Protein AF-A0AAD9WP90-F1 (afdb_monomer)

InterPro domains:
  IPR036875 Zinc finger, CCHC-type superfamily [SSF57756] (91-114)

Mean predicted aligned error: 18.47 Å

Organism: NCBI:txid168575

pLDDT: mean 82.04, std 10.61, range [40.94, 96.06]

Secondary structure (DSSP, 8-state):
---SHHHHHHHHHHHHHHHHTT--GGGGS-GGGSHHHHHHHT-S--PPPPPGGGSPP------PPP------PPPPSSPPPPTTSPPPPPHHHHPBPTTT--BSS-GGG-TTTT-

Solvent-accessible surface area (backbone atoms only — not comparable to full-atom values): 7950 Å² total; per-residue (Å²): 141,88,87,71,65,72,61,59,54,53,56,49,51,52,53,52,54,29,59,75,69,73,47,66,66,71,81,76,52,63,66,78,78,38,73,66,41,52,51,59,72,63,63,61,87,78,75,77,83,73,58,80,90,72,54,75,82,83,85,68,76,88,76,73,77,78,84,84,72,83,69,90,63,82,78,69,94,66,84,85,79,60,94,85,58,78,80,75,80,57,67,47,68,74,28,60,14,80,76,82,65,45,69,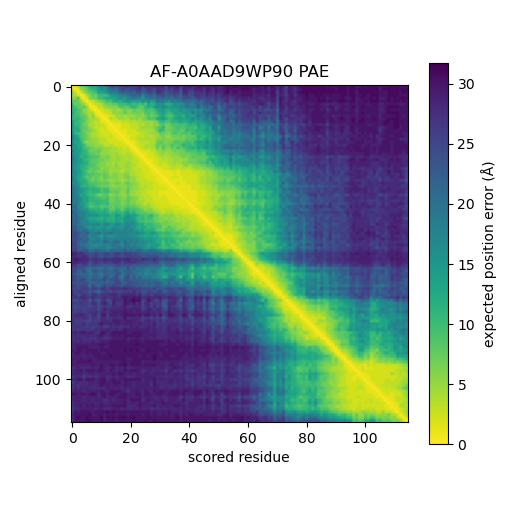57,37,44,60,90,70,42,90,71,71,85,116

Sequence (115 aa):
MGSGKSMDFLVSMFVVVFMYRRVFPLDHVHWYYTKEALKLTYSGVINPIPEESMWPEYQCLHIDPPAIHSEVGRPKKNRKRAVDEPYAPSKIFSNRCQTCKTMGHNSRTCPDKGK

Foldseek 3Di:
DDDDCPVVVVVVVLVVVCVVVVHDPVVVDDPCPDPVVVCVVVVDDPDDDDPPVPDPDDPDDPDDDPPDDDDPDDDDPDDDDDPPDDDDPPVQQVDQAPPPRDGRHYVVPDPPPPD

Structure (mmCIF, N/CA/C/O backbone):
data_AF-A0AAD9WP90-F1
#
_entry.id   AF-A0AAD9WP90-F1
#
loop_
_atom_site.group_PDB
_atom_site.id
_atom_site.type_symbol
_atom_site.label_atom_id
_atom_site.label_alt_id
_atom_site.label_comp_id
_atom_site.label_asym_id
_atom_site.label_entity_id
_atom_site.label_seq_id
_atom_site.pdbx_PDB_ins_code
_atom_site.Cartn_x
_atom_site.Cartn_y
_atom_site.Cartn_z
_atom_site.occupancy
_atom_site.B_iso_or_equiv
_atom_site.auth_seq_id
_atom_site.auth_comp_id
_atom_site.auth_asym_id
_atom_site.auth_atom_id
_atom_site.pdbx_PDB_model_num
ATOM 1 N N . MET A 1 1 ? 13.062 -1.549 18.028 1.00 40.94 1 MET A N 1
ATOM 2 C CA . MET A 1 1 ? 13.802 -1.224 16.786 1.00 40.94 1 MET A CA 1
ATOM 3 C C . MET A 1 1 ? 14.498 -2.484 16.296 1.00 40.94 1 MET A C 1
ATOM 5 O O . MET A 1 1 ? 15.560 -2.816 16.796 1.00 40.94 1 MET A O 1
ATOM 9 N N . GLY A 1 2 ? 13.885 -3.245 15.394 1.00 51.12 2 GLY A N 1
ATOM 10 C CA . GLY A 1 2 ? 14.490 -4.496 14.937 1.00 51.12 2 GLY A CA 1
ATOM 11 C C . GLY A 1 2 ? 13.564 -5.280 14.029 1.00 51.12 2 GLY A C 1
ATOM 12 O O . GLY A 1 2 ? 12.867 -6.157 14.508 1.00 51.12 2 GLY A O 1
ATOM 13 N N . SER A 1 3 ? 13.541 -4.932 12.742 1.00 52.59 3 SER A N 1
ATOM 14 C CA . SER A 1 3 ? 13.033 -5.806 11.672 1.00 52.59 3 SER A CA 1
ATOM 15 C C . SER A 1 3 ? 13.432 -5.273 10.286 1.00 52.59 3 SER A C 1
ATOM 17 O O . SER A 1 3 ? 12.596 -5.149 9.401 1.00 52.59 3 SER A O 1
ATOM 19 N N . GLY A 1 4 ? 14.700 -4.878 10.114 1.00 55.25 4 GLY A N 1
ATOM 20 C CA . GLY A 1 4 ? 15.210 -4.355 8.833 1.00 55.25 4 GLY A CA 1
ATOM 21 C C . GLY A 1 4 ? 16.252 -5.241 8.145 1.00 55.25 4 GLY A C 1
ATOM 22 O O . GLY A 1 4 ? 16.416 -5.161 6.943 1.00 55.25 4 GLY A O 1
ATOM 23 N N . LYS A 1 5 ? 16.937 -6.127 8.878 1.00 57.78 5 LYS A N 1
ATOM 24 C CA . LYS A 1 5 ? 18.153 -6.785 8.369 1.00 57.78 5 LYS A CA 1
ATOM 25 C C . LYS A 1 5 ? 17.907 -8.051 7.536 1.00 57.78 5 LYS A C 1
ATOM 27 O O . LYS A 1 5 ? 18.838 -8.562 6.933 1.00 57.78 5 LYS A O 1
ATOM 32 N N . SER A 1 6 ? 16.689 -8.597 7.515 1.00 56.94 6 SER A N 1
ATOM 33 C CA . SER A 1 6 ? 16.443 -9.918 6.909 1.00 56.94 6 SER A CA 1
ATOM 34 C C . SER A 1 6 ? 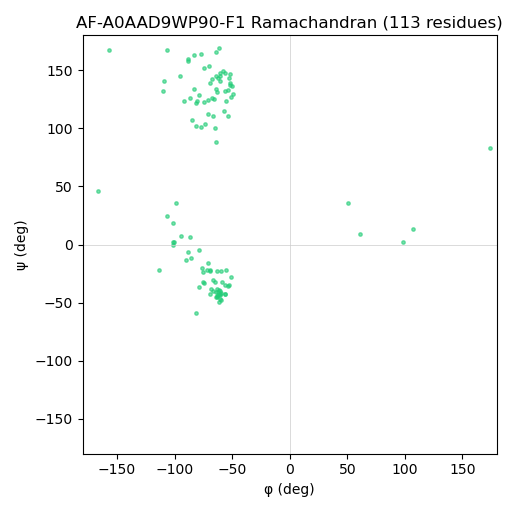16.464 -9.907 5.378 1.00 56.94 6 SER A C 1
ATOM 36 O O . SER A 1 6 ? 16.863 -10.902 4.783 1.00 56.94 6 SER A O 1
ATOM 38 N N . MET A 1 7 ? 16.026 -8.820 4.738 1.00 60.66 7 MET A N 1
ATOM 39 C CA . MET A 1 7 ? 16.035 -8.719 3.272 1.00 60.66 7 MET A CA 1
ATOM 40 C C . MET A 1 7 ? 17.432 -8.390 2.739 1.00 60.66 7 MET A C 1
ATOM 42 O O . MET A 1 7 ? 17.849 -8.972 1.739 1.00 60.66 7 MET A O 1
ATOM 46 N N . ASP A 1 8 ? 18.191 -7.557 3.456 1.00 65.25 8 ASP A N 1
ATOM 47 C CA . ASP A 1 8 ? 19.538 -7.136 3.051 1.00 65.25 8 ASP A CA 1
ATOM 48 C C . ASP A 1 8 ? 20.519 -8.318 2.949 1.00 65.25 8 ASP A C 1
ATOM 50 O O . ASP A 1 8 ? 21.312 -8.400 2.009 1.00 65.25 8 ASP A O 1
ATOM 54 N N . PHE A 1 9 ? 20.437 -9.288 3.870 1.00 68.19 9 PHE A N 1
ATOM 55 C CA . PHE A 1 9 ? 21.284 -10.486 3.820 1.00 68.19 9 PHE A CA 1
ATOM 56 C C . PHE A 1 9 ? 20.944 -11.407 2.648 1.00 68.19 9 PHE A C 1
ATOM 58 O O . PHE A 1 9 ? 21.847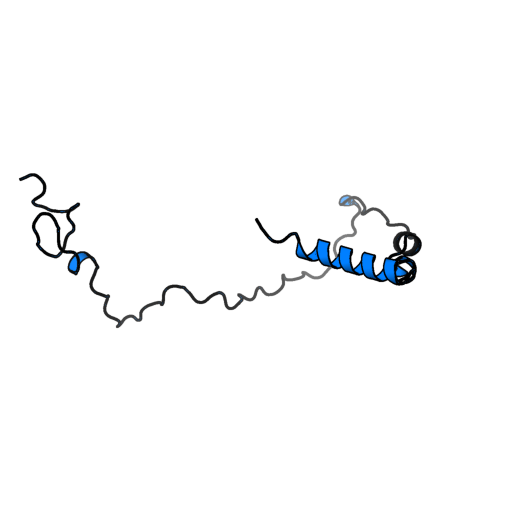 -11.957 2.022 1.00 68.19 9 PHE A O 1
ATOM 65 N N . LEU A 1 10 ? 19.660 -11.562 2.323 1.00 69.62 10 LEU A N 1
ATOM 66 C CA . LEU A 1 10 ? 19.232 -12.429 1.226 1.00 69.62 10 LEU A CA 1
ATOM 67 C C . LEU A 1 10 ? 19.648 -11.855 -0.131 1.00 69.62 10 LEU A C 1
ATOM 69 O O . LEU A 1 10 ? 20.184 -12.587 -0.960 1.00 69.62 10 LEU A O 1
ATOM 73 N N . VAL A 1 11 ? 19.487 -10.543 -0.333 1.00 73.19 11 VAL A N 1
ATOM 74 C CA . VAL A 1 11 ? 19.944 -9.867 -1.558 1.00 73.19 11 VAL A CA 1
ATOM 75 C C . VAL A 1 11 ? 21.467 -9.971 -1.694 1.00 73.19 11 VAL A C 1
ATOM 77 O O . VAL A 1 11 ? 21.965 -10.283 -2.775 1.00 73.19 11 VAL A O 1
ATOM 80 N N . SER A 1 12 ? 22.204 -9.809 -0.591 1.00 73.25 12 SER A N 1
ATOM 81 C CA . SER A 1 12 ? 23.660 -9.992 -0.562 1.00 73.25 12 SER A CA 1
ATOM 82 C C . SER A 1 12 ? 24.079 -11.418 -0.947 1.00 73.25 12 SER A C 1
ATOM 84 O O . SER A 1 12 ? 24.930 -11.593 -1.819 1.00 73.25 12 SER A O 1
ATOM 86 N N . MET A 1 13 ? 23.438 -12.453 -0.389 1.00 80.31 13 MET A N 1
ATOM 87 C CA . MET A 1 13 ? 23.749 -13.847 -0.736 1.00 80.31 13 MET A CA 1
ATOM 88 C C . MET A 1 13 ? 23.443 -14.176 -2.200 1.00 80.31 13 MET A C 1
ATOM 90 O O . MET A 1 13 ? 24.252 -14.839 -2.848 1.00 80.31 13 MET A O 1
ATOM 94 N N . PHE A 1 14 ? 22.325 -13.692 -2.746 1.00 79.88 14 PHE A N 1
ATOM 95 C CA . PHE A 1 14 ? 22.001 -13.882 -4.162 1.00 79.88 14 PHE A CA 1
ATOM 96 C C . PHE A 1 14 ? 23.073 -13.270 -5.072 1.00 79.88 14 PHE A C 1
ATOM 98 O O . PHE A 1 14 ? 23.573 -13.949 -5.969 1.00 79.88 14 PHE A O 1
ATOM 105 N N . VAL A 1 15 ? 23.489 -12.027 -4.806 1.00 80.19 15 VAL A N 1
ATOM 106 C CA . VAL A 1 15 ? 24.557 -11.362 -5.572 1.00 80.19 15 VAL A CA 1
ATOM 107 C C . VAL A 1 15 ? 25.873 -12.141 -5.475 1.00 80.19 15 VAL A C 1
ATOM 109 O O . VAL A 1 15 ? 26.521 -12.365 -6.496 1.00 80.19 15 VAL A O 1
ATOM 112 N N . VAL A 1 16 ? 26.244 -12.627 -4.286 1.00 83.81 16 VAL A N 1
ATOM 113 C CA . VAL A 1 16 ? 27.458 -13.439 -4.081 1.00 83.81 16 VAL A CA 1
ATOM 114 C C . VAL A 1 16 ? 27.424 -14.737 -4.897 1.00 83.81 16 VAL A C 1
ATOM 116 O O . VAL A 1 16 ? 28.422 -15.088 -5.528 1.00 83.81 16 VAL A O 1
ATOM 119 N N . VAL A 1 17 ? 26.282 -15.432 -4.945 1.00 86.62 17 VAL A N 1
ATOM 120 C CA . VAL A 1 17 ? 26.125 -16.668 -5.730 1.00 86.62 17 VAL A CA 1
ATOM 121 C C . VAL A 1 17 ? 26.307 -16.408 -7.229 1.00 86.62 17 VAL A C 1
ATOM 123 O O . VAL A 1 17 ? 27.020 -17.162 -7.894 1.00 86.62 17 VAL A O 1
ATOM 126 N N . PHE A 1 18 ? 25.719 -15.338 -7.769 1.00 85.56 18 PHE A N 1
ATOM 127 C CA . PHE A 1 18 ? 25.875 -14.993 -9.187 1.00 85.56 18 PHE A CA 1
ATOM 128 C C . PHE A 1 18 ? 27.313 -14.584 -9.540 1.00 85.56 18 PHE A C 1
ATOM 130 O O . PHE A 1 18 ? 27.845 -15.037 -10.557 1.00 85.56 18 PHE A O 1
ATOM 137 N N . MET A 1 19 ? 27.980 -13.820 -8.666 1.00 83.44 19 MET A N 1
ATOM 138 C CA . MET A 1 19 ? 29.386 -13.427 -8.839 1.00 83.44 19 MET A CA 1
ATOM 139 C C . MET A 1 19 ? 30.324 -14.640 -8.846 1.00 83.44 19 MET A C 1
ATOM 141 O O . MET A 1 19 ? 31.197 -14.740 -9.708 1.00 83.44 19 MET A O 1
ATOM 145 N N . TYR A 1 20 ? 30.114 -15.601 -7.939 1.00 89.44 20 TYR A N 1
ATOM 146 C CA . TYR A 1 20 ? 30.899 -16.838 -7.883 1.00 89.44 20 TYR A CA 1
ATOM 147 C C . TYR A 1 20 ? 30.733 -17.693 -9.147 1.00 89.44 20 TYR A C 1
ATOM 149 O O . TYR A 1 20 ? 31.697 -18.266 -9.653 1.00 89.44 20 TYR A O 1
ATOM 157 N N . ARG A 1 21 ? 29.515 -17.741 -9.699 1.00 87.94 21 ARG A N 1
ATOM 158 C CA . ARG A 1 21 ? 29.204 -18.482 -10.931 1.00 87.94 21 ARG A CA 1
ATOM 159 C C . ARG A 1 21 ? 29.631 -17.752 -12.210 1.00 87.94 21 ARG A C 1
ATOM 161 O O . ARG A 1 21 ? 29.506 -18.333 -13.282 1.00 87.94 21 ARG A O 1
ATOM 168 N N . ARG A 1 22 ? 30.131 -16.512 -12.107 1.00 85.38 22 ARG A N 1
ATOM 169 C CA . ARG A 1 22 ? 30.444 -15.612 -13.234 1.00 85.38 22 ARG A CA 1
ATOM 170 C C . ARG A 1 22 ? 29.295 -15.461 -14.234 1.00 85.38 22 ARG A C 1
ATOM 172 O O . ARG A 1 22 ? 29.531 -15.339 -15.432 1.00 85.38 22 ARG A O 1
ATOM 179 N N . VAL A 1 23 ? 28.061 -15.465 -13.737 1.00 87.81 23 VAL A N 1
ATOM 180 C CA . VAL A 1 23 ? 26.877 -15.211 -14.562 1.00 87.81 23 VAL A CA 1
ATOM 181 C C . VAL A 1 23 ? 26.308 -13.852 -14.205 1.00 87.81 23 VAL A C 1
ATOM 183 O O . VAL A 1 23 ? 26.298 -13.464 -13.034 1.00 87.81 23 VAL A O 1
ATOM 186 N N . PHE A 1 24 ? 25.848 -13.118 -15.213 1.00 82.94 24 PHE A N 1
ATOM 187 C CA . PHE A 1 24 ? 25.258 -11.813 -14.997 1.00 82.94 24 PHE A CA 1
ATOM 188 C C . PHE A 1 24 ? 23.851 -11.974 -14.391 1.00 82.94 24 PHE A C 1
ATOM 190 O O . PHE A 1 24 ? 23.005 -12.643 -14.983 1.00 82.94 24 PHE A O 1
ATOM 197 N N . PRO A 1 25 ? 23.563 -11.387 -13.211 1.00 81.00 25 PRO A N 1
ATOM 198 C CA . PRO A 1 25 ? 22.290 -11.605 -12.519 1.00 81.00 25 PRO A CA 1
ATOM 199 C C . PRO A 1 25 ? 21.066 -11.193 -13.341 1.00 81.00 25 PRO A C 1
ATOM 201 O O . PRO A 1 25 ? 20.009 -11.806 -13.215 1.00 81.00 25 PRO A O 1
ATOM 204 N N . LEU A 1 26 ? 21.204 -10.157 -14.177 1.00 81.06 26 LEU A N 1
ATOM 205 C CA . LEU A 1 26 ? 20.092 -9.633 -14.969 1.00 81.06 26 LEU A CA 1
ATOM 206 C C . LEU A 1 26 ? 19.643 -10.602 -16.073 1.00 81.06 26 LEU A C 1
ATOM 208 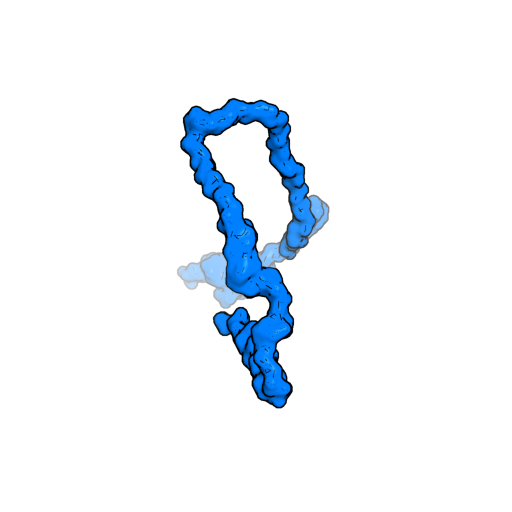O O . LEU A 1 26 ? 18.481 -10.541 -16.460 1.00 81.06 26 LEU A O 1
ATOM 212 N N . ASP A 1 27 ? 20.493 -11.539 -16.505 1.00 85.56 27 ASP A N 1
ATOM 213 C CA . ASP A 1 27 ? 20.139 -12.548 -17.520 1.00 85.56 27 ASP A CA 1
ATOM 214 C C . ASP A 1 27 ? 19.158 -13.605 -16.981 1.00 85.56 27 ASP A C 1
ATOM 216 O O . ASP A 1 27 ? 18.524 -14.334 -17.741 1.00 85.56 27 ASP A O 1
ATOM 220 N N . HIS A 1 28 ? 19.019 -13.691 -15.655 1.00 86.44 28 HIS A N 1
ATOM 221 C CA . HIS A 1 28 ? 18.086 -14.590 -14.973 1.00 86.44 28 HIS A CA 1
ATOM 222 C C . HIS A 1 28 ? 16.820 -13.886 -14.480 1.00 86.44 28 HIS A C 1
ATOM 224 O O . HIS A 1 28 ? 15.969 -14.511 -13.843 1.00 86.44 28 HIS A O 1
ATOM 230 N N . VAL A 1 29 ? 16.686 -12.588 -14.752 1.00 87.25 29 VAL A N 1
ATOM 231 C CA . VAL A 1 29 ? 15.487 -11.826 -14.423 1.00 87.25 29 VAL A CA 1
ATOM 232 C C . VAL A 1 29 ? 14.460 -12.032 -15.532 1.00 87.25 29 VAL A C 1
ATOM 234 O O . VAL A 1 29 ? 14.768 -11.955 -16.719 1.00 87.25 29 VAL A O 1
ATOM 237 N N . HIS A 1 30 ? 13.215 -12.305 -15.147 1.00 92.00 30 HIS A N 1
ATOM 238 C CA . HIS A 1 30 ? 12.136 -12.479 -16.112 1.00 92.00 30 HIS A CA 1
ATOM 239 C C . HIS A 1 30 ? 11.904 -11.190 -16.919 1.00 92.00 30 HIS A C 1
ATOM 241 O O . HIS A 1 30 ? 11.951 -10.092 -16.361 1.00 92.00 30 HIS A O 1
ATOM 247 N N . TRP A 1 31 ? 11.573 -11.321 -18.208 1.00 92.75 31 TRP A N 1
ATOM 248 C CA . TRP A 1 31 ? 11.415 -10.188 -19.129 1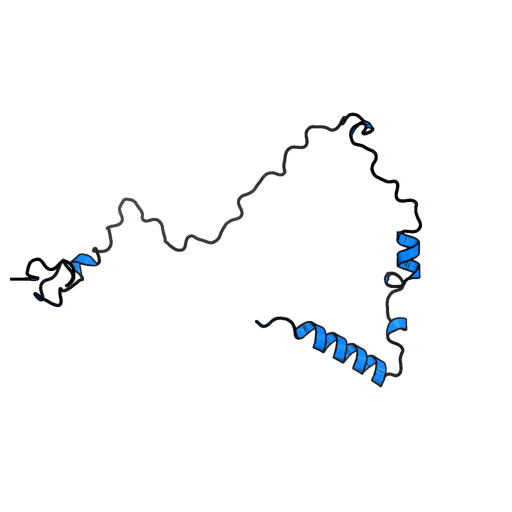.00 92.75 31 TRP A CA 1
ATOM 249 C C . TRP A 1 31 ? 10.456 -9.099 -18.609 1.00 92.75 31 TRP A C 1
ATOM 251 O O . TRP A 1 31 ? 10.699 -7.917 -18.809 1.00 92.75 31 TRP A O 1
ATOM 261 N N . TYR A 1 32 ? 9.393 -9.481 -17.888 1.00 93.62 32 TYR A N 1
ATOM 262 C CA . TYR A 1 32 ? 8.415 -8.552 -17.294 1.00 93.62 32 TYR A CA 1
ATOM 263 C C . TYR A 1 32 ? 9.025 -7.476 -16.383 1.00 93.62 32 TYR A C 1
ATOM 265 O O . TYR A 1 32 ? 8.402 -6.439 -16.173 1.00 93.62 32 TYR A O 1
ATOM 273 N N . TYR A 1 33 ? 10.222 -7.700 -15.841 1.00 91.31 33 TYR A N 1
ATOM 274 C CA . TYR A 1 33 ? 10.903 -6.736 -14.977 1.00 91.31 33 TYR A CA 1
ATOM 275 C C . TYR A 1 33 ? 11.890 -5.832 -15.732 1.00 91.31 33 TYR A C 1
ATOM 277 O O . TYR A 1 33 ? 12.627 -5.072 -15.100 1.00 91.31 33 TYR A O 1
ATOM 285 N N . THR A 1 34 ? 11.941 -5.890 -17.067 1.00 91.12 34 THR A N 1
ATOM 286 C CA . THR A 1 34 ? 12.822 -5.021 -17.852 1.00 91.12 34 THR A CA 1
ATOM 287 C C . THR A 1 34 ? 12.208 -3.643 -18.105 1.00 91.12 34 THR A C 1
ATOM 289 O O . THR A 1 34 ? 11.002 -3.410 -17.983 1.00 91.12 34 THR A O 1
ATOM 292 N N . LYS A 1 35 ? 13.060 -2.689 -18.498 1.00 92.06 35 LYS A N 1
ATOM 293 C CA . LYS A 1 35 ? 12.613 -1.341 -18.876 1.00 92.06 35 LYS A CA 1
ATOM 294 C C . LYS A 1 35 ? 11.738 -1.367 -20.127 1.00 92.06 35 LYS A C 1
ATOM 296 O O . LYS A 1 35 ? 10.850 -0.526 -20.247 1.00 92.06 35 LYS A O 1
ATOM 301 N N . GLU A 1 36 ? 11.983 -2.295 -21.054 1.00 94.69 36 GLU A N 1
ATOM 302 C CA . GLU A 1 36 ? 11.135 -2.458 -22.236 1.00 94.69 36 GLU A CA 1
ATOM 303 C C . GLU A 1 36 ? 9.719 -2.874 -21.832 1.00 94.69 36 GLU A C 1
ATOM 305 O O . GLU A 1 36 ? 8.762 -2.255 -22.288 1.00 94.69 36 GLU A O 1
ATOM 310 N N . ALA A 1 37 ? 9.577 -3.842 -20.920 1.00 95.12 37 ALA A N 1
ATOM 311 C CA . ALA A 1 37 ? 8.278 -4.289 -20.416 1.00 95.12 37 ALA A CA 1
ATOM 312 C C . ALA A 1 37 ? 7.485 -3.161 -19.743 1.00 95.12 37 ALA A C 1
ATOM 314 O O . ALA A 1 37 ? 6.286 -3.006 -19.987 1.00 95.12 37 ALA A O 1
ATOM 315 N N . LEU A 1 38 ? 8.168 -2.328 -18.951 1.00 94.56 38 LEU A N 1
ATOM 316 C CA . LEU A 1 38 ? 7.562 -1.151 -18.333 1.00 94.56 38 LEU A CA 1
ATOM 317 C C . LEU A 1 38 ? 7.053 -0.170 -19.397 1.00 94.56 38 LEU A C 1
ATOM 319 O O . LEU A 1 38 ? 5.899 0.247 -19.356 1.00 94.56 38 LEU A O 1
ATOM 323 N N . LYS A 1 39 ? 7.895 0.169 -20.380 1.00 95.69 39 LYS A N 1
ATOM 324 C CA . LYS A 1 39 ? 7.507 1.066 -21.477 1.00 95.69 39 LYS A CA 1
ATOM 325 C C . LYS A 1 39 ? 6.344 0.506 -22.288 1.00 95.69 39 LYS A C 1
ATOM 327 O O . LYS A 1 39 ? 5.467 1.274 -22.646 1.00 95.69 39 LYS A O 1
ATOM 332 N N . LEU A 1 40 ? 6.323 -0.800 -22.557 1.00 96.06 40 LEU A N 1
ATOM 333 C CA . LEU A 1 40 ? 5.230 -1.462 -23.273 1.00 96.06 40 LEU A CA 1
ATOM 334 C C . LEU A 1 40 ? 3.922 -1.397 -22.481 1.00 96.06 40 LEU A C 1
ATOM 336 O O . LEU A 1 40 ? 2.896 -1.026 -23.045 1.00 96.06 40 LEU A O 1
ATOM 340 N N . THR A 1 41 ? 3.971 -1.673 -21.177 1.00 95.25 41 THR A N 1
ATOM 341 C CA . THR A 1 41 ? 2.804 -1.591 -20.279 1.00 95.25 41 THR A CA 1
ATOM 342 C C . THR A 1 41 ? 2.162 -0.204 -20.308 1.00 95.25 41 THR A C 1
ATOM 344 O O . THR A 1 41 ? 0.944 -0.086 -20.389 1.00 95.25 41 THR A O 1
ATOM 347 N N . TYR A 1 42 ? 2.985 0.846 -20.296 1.00 93.88 42 TYR A N 1
ATOM 348 C CA . TYR A 1 42 ? 2.543 2.244 -20.311 1.00 93.88 42 TYR A CA 1
ATOM 349 C C . TYR A 1 42 ? 2.646 2.900 -21.699 1.00 93.88 42 TYR A C 1
ATOM 351 O O . TYR A 1 42 ? 2.667 4.123 -21.799 1.00 93.88 42 TYR A O 1
ATOM 359 N N . SER A 1 43 ? 2.735 2.108 -22.774 1.00 94.88 43 SER A N 1
ATOM 360 C CA . SER A 1 43 ? 2.850 2.638 -24.144 1.00 94.88 43 SER A CA 1
ATOM 361 C C . SER A 1 43 ? 1.528 3.186 -24.676 1.00 94.88 43 SER A C 1
ATOM 363 O O . SER A 1 43 ? 1.521 4.024 -25.577 1.00 94.88 43 SER A O 1
ATOM 365 N N . GLY A 1 44 ? 0.410 2.712 -24.121 1.00 94.00 44 GLY A N 1
ATOM 366 C CA . GLY A 1 44 ? -0.920 3.208 -24.439 1.00 94.00 44 GLY A CA 1
ATOM 367 C C . GLY A 1 44 ? -1.149 4.621 -23.908 1.00 94.00 44 GLY A C 1
ATOM 368 O O . GLY A 1 44 ? -0.574 5.038 -22.902 1.00 94.00 44 GLY A O 1
ATOM 369 N N . VAL A 1 45 ? -2.040 5.355 -24.572 1.00 93.38 45 VAL A N 1
ATOM 370 C CA . VAL A 1 45 ? -2.491 6.663 -24.091 1.00 93.38 45 VAL A CA 1
ATOM 371 C C . VAL A 1 45 ? -3.379 6.448 -22.867 1.00 93.38 45 VAL A C 1
ATOM 373 O O . VAL A 1 45 ? -4.479 5.907 -22.973 1.00 93.38 45 VAL A O 1
ATOM 376 N N . ILE A 1 46 ? -2.904 6.879 -21.698 1.00 90.62 46 ILE A N 1
ATOM 377 C CA . ILE A 1 46 ? -3.738 6.992 -20.500 1.00 90.62 46 ILE A CA 1
ATOM 378 C C . ILE A 1 46 ? -4.488 8.313 -20.617 1.00 90.62 46 ILE A C 1
ATOM 380 O O . ILE A 1 46 ? -3.913 9.381 -20.407 1.00 90.62 46 ILE A O 1
ATOM 384 N N . ASN A 1 47 ? -5.763 8.238 -20.992 1.00 90.06 47 ASN A N 1
ATOM 385 C CA . ASN A 1 47 ? -6.606 9.424 -21.039 1.00 90.06 47 ASN A CA 1
ATOM 386 C C . ASN A 1 47 ? -6.766 9.984 -19.618 1.00 90.06 47 ASN A C 1
ATOM 388 O O . ASN A 1 47 ? -7.030 9.210 -18.691 1.00 90.06 47 ASN A O 1
ATOM 392 N N .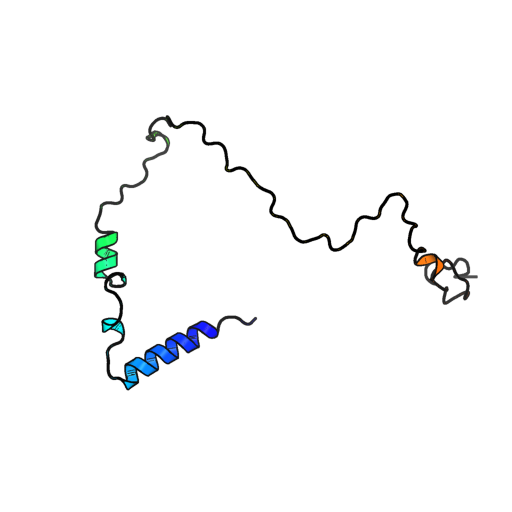 PRO A 1 48 ? -6.609 11.304 -19.425 1.00 89.75 48 PRO A N 1
ATOM 393 C CA . PRO A 1 48 ? -6.911 11.914 -18.144 1.00 89.75 48 PRO A CA 1
ATOM 394 C C . PRO A 1 48 ? -8.385 11.684 -17.807 1.00 89.75 48 PRO A C 1
ATOM 396 O O . PRO A 1 48 ? -9.244 11.642 -18.691 1.00 89.75 48 PRO A O 1
ATOM 399 N N . ILE A 1 49 ? -8.673 11.549 -16.515 1.00 90.38 49 ILE A N 1
ATOM 400 C CA . ILE A 1 49 ? -10.054 11.549 -16.039 1.00 90.38 49 ILE A CA 1
ATOM 401 C C . ILE A 1 49 ? -10.617 12.954 -16.319 1.00 90.38 49 ILE A C 1
ATOM 403 O O . ILE A 1 49 ? -9.977 13.934 -15.924 1.00 90.38 49 ILE A O 1
ATOM 407 N N . PRO A 1 50 ? -11.754 13.076 -17.030 1.00 89.31 50 PRO A N 1
ATOM 408 C CA . PRO A 1 50 ? -12.359 14.371 -17.318 1.00 89.31 50 PRO A CA 1
ATOM 409 C C . PRO A 1 50 ? -12.819 15.071 -16.031 1.00 89.31 50 PRO A C 1
ATOM 411 O O . PRO A 1 50 ? -12.911 14.454 -14.971 1.00 89.31 50 PRO A O 1
ATOM 414 N N . GLU A 1 51 ? -13.115 16.366 -16.119 1.00 90.00 51 GLU A N 1
ATOM 415 C CA . GLU A 1 51 ? -13.745 17.116 -15.027 1.00 90.00 51 GLU A CA 1
ATOM 416 C C . GLU A 1 51 ? -15.087 16.484 -14.624 1.00 90.00 51 GLU A C 1
ATOM 418 O O . GLU A 1 51 ? -15.777 15.910 -15.466 1.00 90.00 51 GLU A O 1
ATOM 423 N N . GLU A 1 52 ? -15.463 16.610 -13.348 1.00 87.56 52 GLU A N 1
ATOM 424 C CA . GLU A 1 52 ? -16.702 16.048 -12.786 1.00 87.56 52 GLU A CA 1
ATOM 425 C C . GLU A 1 52 ? -17.954 16.462 -13.577 1.00 87.56 52 GLU A C 1
ATOM 427 O O . GLU A 1 52 ? -18.854 15.655 -13.791 1.00 87.56 52 GLU A O 1
ATOM 432 N N . SER A 1 53 ? -17.972 17.691 -14.102 1.00 87.75 53 SER A N 1
ATOM 433 C CA . SER A 1 53 ? -19.049 18.232 -14.943 1.00 87.75 53 SER A CA 1
ATOM 434 C C . SER A 1 53 ? -19.243 17.497 -16.277 1.00 87.75 53 SER A C 1
ATOM 436 O O . SER A 1 53 ? -20.316 17.574 -16.870 1.00 87.75 53 SER A O 1
ATOM 438 N N . MET A 1 54 ? -18.211 16.800 -16.759 1.00 89.06 54 MET A N 1
ATOM 439 C CA . MET A 1 54 ? -18.212 16.043 -18.014 1.00 89.06 54 MET A CA 1
ATOM 440 C C . MET A 1 54 ? -18.420 14.541 -17.795 1.00 89.06 54 MET A C 1
ATOM 442 O O . MET A 1 54 ? -18.359 13.765 -18.754 1.00 89.06 54 MET A O 1
ATOM 446 N N . TRP A 1 55 ? -18.613 14.097 -16.552 1.00 89.19 55 TRP A N 1
ATOM 447 C CA . TRP A 1 55 ? -18.875 12.691 -16.279 1.00 89.19 55 TRP A CA 1
ATOM 448 C C . TRP A 1 55 ? -20.265 12.315 -16.801 1.00 89.19 55 TRP A C 1
ATOM 450 O O . TRP A 1 55 ? -21.209 13.094 -16.661 1.00 89.19 55 TRP A O 1
ATOM 460 N N . PRO A 1 56 ? -20.419 11.133 -17.421 1.00 85.00 56 PRO A N 1
ATOM 461 C CA . PRO A 1 56 ? -21.737 10.660 -17.810 1.00 85.00 56 PRO A CA 1
ATOM 462 C C . PRO A 1 56 ? -22.618 10.522 -16.566 1.00 85.00 56 PRO A C 1
ATOM 464 O O . PRO A 1 56 ? -22.138 10.135 -15.497 1.00 85.00 56 PRO A O 1
ATOM 467 N N . GLU A 1 57 ? -23.913 10.801 -16.713 1.00 81.25 57 GLU A N 1
ATOM 468 C CA . GLU A 1 57 ? -24.877 10.561 -15.644 1.00 81.25 57 GLU A CA 1
ATOM 469 C C . GLU A 1 57 ? -24.796 9.097 -15.202 1.00 81.25 57 GLU A C 1
ATOM 471 O O . GLU A 1 57 ? -24.907 8.161 -16.000 1.00 81.25 57 GLU A O 1
ATOM 476 N N . TYR A 1 58 ? -24.546 8.907 -13.911 1.00 76.19 58 TYR A N 1
ATOM 477 C CA . TYR A 1 58 ? -24.356 7.600 -13.306 1.00 76.19 58 TYR A CA 1
ATOM 478 C C . TYR A 1 58 ? -25.658 6.784 -13.387 1.00 76.19 58 TYR A C 1
ATOM 480 O O . TYR A 1 58 ? -26.566 6.964 -12.581 1.00 76.19 58 TYR A O 1
ATOM 488 N N . GLN A 1 59 ? -25.753 5.871 -14.358 1.00 73.81 59 GLN A N 1
ATOM 489 C CA . GLN A 1 59 ? -26.879 4.939 -14.540 1.00 73.81 59 GLN A CA 1
ATOM 490 C C . GLN A 1 59 ? -26.588 3.545 -13.960 1.00 73.81 59 GLN A C 1
ATOM 492 O O . GLN A 1 59 ? -26.974 2.523 -14.528 1.00 73.81 59 GLN A O 1
ATOM 497 N N . CYS A 1 60 ? -25.873 3.467 -12.841 1.00 72.00 60 CYS A N 1
ATOM 498 C CA . CYS A 1 60 ? -25.624 2.187 -12.185 1.00 72.00 60 CYS A CA 1
ATOM 499 C C . CYS A 1 60 ? -26.643 1.933 -11.072 1.00 72.00 60 CYS A C 1
ATOM 501 O O . CYS A 1 60 ? -27.081 2.846 -10.372 1.00 72.00 60 CYS A O 1
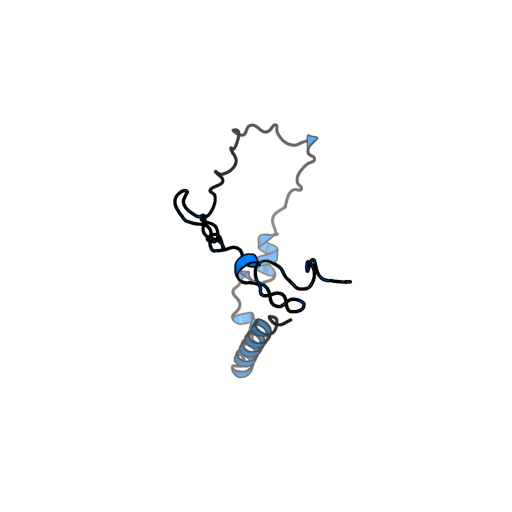ATOM 503 N N . LEU A 1 61 ? -27.004 0.657 -10.918 1.00 75.94 61 LEU A N 1
ATOM 504 C CA . LEU A 1 61 ? -27.807 0.159 -9.806 1.00 75.94 61 LEU A CA 1
ATOM 505 C C . LEU A 1 61 ? -27.169 0.584 -8.481 1.00 75.94 61 LEU A C 1
ATOM 507 O O . LEU A 1 61 ? -25.945 0.588 -8.358 1.00 75.94 61 LEU A O 1
ATOM 511 N N . HIS A 1 62 ? -28.000 0.917 -7.494 1.00 81.38 62 HIS A N 1
ATOM 512 C CA . HIS A 1 62 ? -27.541 1.162 -6.133 1.00 81.38 62 HIS A CA 1
ATOM 513 C C . HIS A 1 62 ? -26.730 -0.050 -5.653 1.00 81.38 62 HIS A C 1
ATOM 515 O O . HIS A 1 62 ? -27.276 -1.142 -5.502 1.00 81.38 62 HIS A O 1
ATOM 521 N N . ILE A 1 63 ? -25.418 0.126 -5.490 1.00 83.62 63 ILE A N 1
ATOM 522 C CA . ILE A 1 63 ? -24.543 -0.913 -4.953 1.00 83.62 63 ILE A CA 1
ATOM 523 C C . ILE A 1 63 ? -24.627 -0.798 -3.439 1.00 83.62 63 ILE A C 1
ATOM 525 O O . ILE A 1 63 ? -24.073 0.137 -2.855 1.00 83.62 63 ILE A O 1
ATOM 529 N N . ASP A 1 64 ? -25.313 -1.746 -2.811 1.00 87.56 64 ASP A N 1
ATOM 530 C CA . ASP A 1 64 ? -25.286 -1.853 -1.360 1.00 87.56 64 ASP A CA 1
ATOM 531 C C . ASP A 1 64 ? -23.845 -2.110 -0.890 1.00 87.56 64 ASP A C 1
ATOM 533 O O . ASP A 1 64 ? -23.101 -2.870 -1.526 1.00 87.56 64 ASP A O 1
ATOM 537 N N . PRO A 1 65 ? -23.417 -1.495 0.226 1.00 88.06 65 PRO A N 1
ATOM 538 C CA . PRO A 1 65 ? -22.124 -1.808 0.806 1.00 88.06 65 PRO A CA 1
ATOM 539 C C . PRO A 1 65 ? -22.037 -3.314 1.106 1.00 88.06 65 PRO A C 1
ATOM 541 O O . PRO A 1 65 ? -23.044 -3.931 1.469 1.00 88.06 65 PRO A O 1
ATOM 544 N N . PRO A 1 66 ? -20.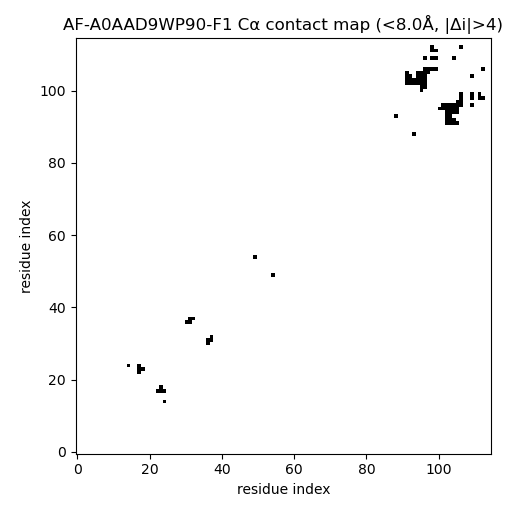840 -3.924 1.006 1.00 88.50 66 PRO A N 1
ATOM 545 C CA . PRO A 1 66 ? -20.654 -5.312 1.399 1.00 88.50 66 PRO A CA 1
ATOM 546 C C . PRO A 1 66 ? -21.181 -5.539 2.816 1.00 88.50 66 PRO A C 1
ATOM 548 O O . PRO A 1 66 ? -20.957 -4.714 3.706 1.00 88.50 66 PRO A O 1
ATOM 551 N N . ALA A 1 67 ? -21.858 -6.666 3.037 1.00 87.25 67 ALA A N 1
ATOM 552 C CA . ALA A 1 67 ? -22.349 -7.017 4.361 1.00 87.25 67 ALA A CA 1
ATOM 553 C C . ALA A 1 67 ? -21.177 -7.057 5.356 1.00 87.25 67 ALA A C 1
ATOM 555 O O . ALA A 1 67 ? -20.274 -7.889 5.251 1.00 87.25 67 ALA A O 1
ATOM 556 N N . ILE A 1 68 ? -21.189 -6.143 6.326 1.00 82.12 68 ILE A N 1
ATOM 557 C CA . ILE A 1 68 ? -20.179 -6.093 7.381 1.00 82.12 68 ILE A CA 1
ATOM 558 C C . ILE A 1 68 ? -20.455 -7.260 8.331 1.00 82.12 68 ILE A C 1
ATOM 560 O O . ILE A 1 68 ? -21.375 -7.207 9.146 1.00 82.12 68 ILE A O 1
ATOM 564 N N . HIS A 1 69 ? -19.656 -8.321 8.240 1.00 81.00 69 HIS A N 1
ATOM 565 C CA . HIS A 1 69 ? -19.664 -9.385 9.236 1.00 81.00 69 HIS A CA 1
ATOM 566 C C . HIS A 1 69 ? -18.711 -9.009 10.373 1.00 81.00 69 HIS A C 1
ATOM 568 O O . HIS A 1 69 ? -17.532 -8.739 10.144 1.00 81.00 69 HIS A O 1
ATOM 574 N N . SER A 1 70 ? -19.193 -9.011 11.618 1.00 75.81 70 SER A N 1
ATOM 575 C CA . SER A 1 70 ? -18.298 -8.899 12.768 1.00 75.81 70 SER A CA 1
ATOM 576 C C . SER A 1 70 ? -17.447 -10.162 12.841 1.00 75.81 70 SER A C 1
ATOM 578 O O . SER A 1 70 ? -17.964 -11.241 13.139 1.00 75.81 70 SER A O 1
ATOM 580 N N . GLU A 1 71 ? -16.150 -10.052 12.574 1.00 75.62 71 GLU A N 1
ATOM 581 C CA . GLU A 1 71 ? -15.218 -11.141 12.850 1.00 75.62 71 GLU A CA 1
ATOM 582 C C . GLU A 1 71 ? -15.377 -11.602 14.306 1.00 75.62 71 GLU A C 1
ATOM 584 O O . GLU A 1 71 ? -15.689 -10.798 15.194 1.00 75.62 71 GLU A O 1
ATOM 589 N N . VAL A 1 72 ? -15.175 -12.901 14.561 1.00 71.12 72 VAL A N 1
ATOM 590 C CA . VAL A 1 72 ? -15.110 -13.440 15.925 1.00 71.12 72 VAL A CA 1
ATOM 591 C C . VAL A 1 72 ? -13.887 -12.812 16.583 1.00 71.12 72 VAL A C 1
ATOM 593 O O . VAL A 1 72 ? -12.767 -13.305 16.481 1.00 71.12 72 VAL A O 1
ATOM 596 N N . GLY A 1 73 ? -14.102 -11.647 17.189 1.00 78.62 73 GLY A N 1
ATOM 597 C CA . GLY A 1 73 ? -13.046 -10.869 17.800 1.00 78.62 73 GLY A CA 1
ATOM 598 C C . GLY A 1 73 ? -12.377 -11.647 18.925 1.00 78.62 73 GLY A C 1
ATOM 599 O O . GLY A 1 73 ? -12.862 -12.675 19.408 1.00 78.62 73 GLY A O 1
ATOM 600 N N . ARG A 1 74 ? -11.251 -11.113 19.395 1.00 77.94 74 ARG A N 1
ATOM 601 C CA . ARG A 1 74 ? -10.521 -11.670 20.533 1.00 77.94 74 ARG A CA 1
ATOM 602 C C . ARG A 1 74 ? -11.475 -11.928 21.714 1.00 77.94 74 ARG A C 1
ATOM 604 O O . ARG A 1 74 ? -12.174 -10.995 22.127 1.00 77.94 74 ARG A O 1
ATOM 611 N N . PRO A 1 75 ? -11.466 -13.135 22.314 1.00 79.00 75 PRO A N 1
ATOM 612 C CA . PRO A 1 75 ? -12.227 -13.409 23.524 1.00 79.00 75 PRO A CA 1
ATOM 613 C C . PRO A 1 75 ? -11.960 -12.341 24.585 1.00 79.00 75 PRO A C 1
ATOM 615 O O . PRO A 1 75 ? -10.818 -11.917 24.794 1.00 79.00 75 PRO A O 1
ATOM 618 N N . LYS A 1 76 ? -13.021 -11.875 25.249 1.00 77.50 76 LYS A N 1
ATOM 619 C CA . LYS A 1 76 ? -12.904 -10.850 26.291 1.00 77.50 76 LYS A CA 1
ATOM 620 C C . LYS A 1 76 ? -11.929 -11.324 27.368 1.00 77.50 76 LYS A C 1
ATOM 622 O O . LYS A 1 76 ? -12.059 -12.433 27.874 1.00 77.50 76 LYS A O 1
ATOM 627 N N . LYS A 1 77 ? -10.991 -10.452 27.761 1.00 81.25 77 LYS A N 1
ATOM 628 C CA . LYS A 1 77 ? -10.009 -10.737 28.826 1.00 81.25 77 LYS A CA 1
ATOM 629 C C . LYS A 1 77 ? -10.681 -11.126 30.149 1.00 81.25 77 LYS A C 1
ATOM 631 O O . LYS A 1 77 ? -10.157 -11.963 30.872 1.00 81.25 77 LYS A O 1
ATOM 636 N N . ASN A 1 78 ? -11.838 -10.530 30.442 1.00 80.88 78 ASN A N 1
ATOM 637 C CA . ASN A 1 78 ? -12.629 -10.837 31.627 1.00 80.88 78 ASN A CA 1
ATOM 638 C C . ASN A 1 78 ? -13.913 -11.572 31.230 1.00 80.88 78 ASN A C 1
ATOM 640 O O . ASN A 1 78 ? -14.650 -11.125 30.346 1.00 80.88 78 ASN A O 1
ATOM 644 N N . ARG A 1 79 ? -14.198 -12.671 31.932 1.00 87.00 79 ARG A N 1
ATOM 645 C CA . ARG A 1 79 ? -15.454 -13.421 31.826 1.00 87.00 79 ARG A CA 1
ATOM 646 C C . ARG A 1 79 ? -16.624 -12.583 32.366 1.00 87.00 79 ARG A C 1
ATOM 648 O O . ARG A 1 79 ? -16.473 -11.881 33.365 1.00 87.00 79 ARG A O 1
ATOM 655 N N . LYS A 1 80 ? -17.802 -12.676 31.735 1.00 84.81 80 LYS A N 1
ATOM 656 C CA . LYS A 1 80 ? -19.068 -12.199 32.323 1.00 84.81 80 LYS A CA 1
ATOM 657 C C . LYS A 1 80 ? -19.565 -13.235 33.337 1.00 84.81 80 LYS A C 1
ATOM 659 O O . LYS A 1 80 ? -19.657 -14.410 32.994 1.00 84.81 80 LYS A O 1
ATOM 664 N N . ARG A 1 81 ? -19.875 -12.807 34.560 1.00 83.19 81 ARG A N 1
ATOM 665 C CA . ARG A 1 81 ? -20.471 -13.684 35.579 1.00 83.19 81 ARG A CA 1
ATOM 666 C C . ARG A 1 81 ? -21.942 -13.960 35.281 1.00 83.19 81 ARG A C 1
ATOM 668 O O . ARG A 1 81 ? -22.603 -13.114 34.677 1.00 83.19 81 ARG A O 1
ATOM 675 N N . ALA A 1 82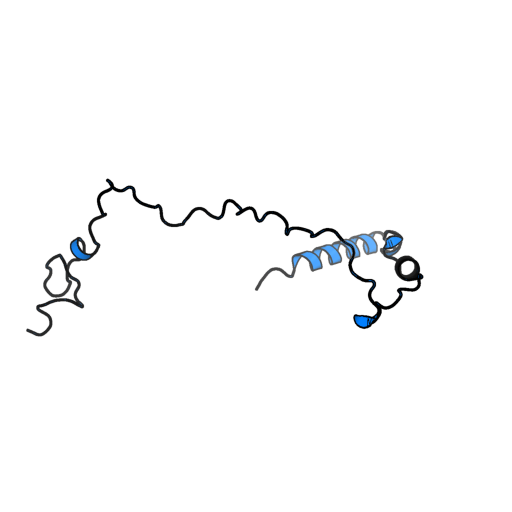 ? -22.425 -15.114 35.728 1.00 87.69 82 ALA A N 1
ATOM 676 C CA . ALA A 1 82 ? -23.849 -15.428 35.749 1.00 87.69 82 ALA A CA 1
ATOM 677 C C . ALA A 1 82 ? -24.548 -14.705 36.919 1.00 87.69 82 ALA A C 1
ATOM 679 O O . ALA A 1 82 ? -23.881 -14.169 37.809 1.00 87.69 82 ALA A O 1
ATOM 680 N N . VAL A 1 83 ? -25.882 -14.631 36.885 1.00 87.56 83 VAL A N 1
ATOM 681 C CA . VAL A 1 83 ? -26.694 -13.883 37.870 1.00 87.56 83 VAL A CA 1
ATOM 682 C C . VAL A 1 83 ? -26.617 -14.510 39.267 1.00 87.56 83 VAL A C 1
ATOM 684 O O . VAL A 1 83 ? -26.682 -13.803 40.266 1.00 87.56 83 VAL A O 1
ATOM 687 N N . ASP A 1 84 ? -26.439 -15.823 39.324 1.00 90.00 84 ASP A N 1
ATOM 688 C CA . ASP A 1 84 ? -26.364 -16.662 40.519 1.00 90.00 84 ASP A CA 1
ATOM 689 C C . ASP A 1 84 ? -24.946 -16.789 41.103 1.00 90.00 84 ASP A C 1
ATOM 691 O O . ASP A 1 84 ? -24.762 -17.350 42.182 1.00 90.00 84 ASP A O 1
ATOM 695 N N . GLU A 1 85 ? -23.926 -16.263 40.422 1.00 84.88 85 GLU A N 1
ATOM 696 C CA . GLU A 1 85 ? -22.542 -16.408 40.863 1.00 84.88 85 GLU A CA 1
ATOM 697 C C . GLU A 1 85 ? -22.193 -15.399 41.981 1.00 84.88 85 GLU A C 1
ATOM 699 O O . GLU A 1 85 ? -22.295 -14.182 41.765 1.00 84.88 85 GLU A O 1
ATOM 704 N N . PRO A 1 86 ? -21.722 -15.852 43.162 1.00 80.25 86 PRO A N 1
ATOM 705 C CA . PRO A 1 86 ? -21.392 -14.957 44.266 1.00 80.25 86 PRO A CA 1
ATOM 706 C C . PRO A 1 86 ? -20.228 -14.018 43.914 1.00 80.25 86 PRO A C 1
ATOM 708 O O . PRO A 1 86 ? -19.277 -14.377 43.215 1.00 80.25 86 PRO A O 1
ATOM 711 N N . TYR A 1 87 ? -20.278 -12.784 44.424 1.00 77.81 87 TYR A N 1
ATOM 712 C CA . TYR A 1 87 ? -19.179 -11.830 44.261 1.00 77.81 87 TYR A CA 1
ATOM 713 C C . TYR A 1 87 ? -17.958 -12.332 45.050 1.00 77.81 87 TYR A C 1
ATOM 715 O O . TYR A 1 87 ? -18.064 -12.583 46.250 1.00 77.81 87 TYR A O 1
ATOM 723 N N . ALA A 1 88 ? -16.793 -12.454 44.402 1.00 73.12 88 ALA A N 1
ATOM 724 C CA . ALA A 1 88 ? -15.546 -12.750 45.109 1.00 73.12 88 ALA A CA 1
ATOM 725 C C . ALA A 1 88 ? -15.339 -11.717 46.230 1.00 73.12 88 ALA A C 1
ATOM 727 O O . ALA A 1 88 ? -15.506 -10.527 45.958 1.00 73.12 88 ALA A O 1
ATOM 728 N N . PRO A 1 89 ? -14.992 -12.119 47.465 1.00 71.88 89 PRO A N 1
ATOM 729 C CA . PRO A 1 89 ? -14.945 -11.203 48.600 1.00 71.88 89 PRO A CA 1
ATOM 730 C C . PRO A 1 89 ? -14.123 -9.961 48.244 1.00 71.88 89 PRO A C 1
ATOM 732 O O . PRO A 1 89 ? -13.005 -10.068 47.736 1.00 71.88 89 PRO A O 1
ATOM 735 N N . SER A 1 90 ? -14.712 -8.774 48.443 1.00 71.31 90 SER A N 1
ATOM 736 C CA . SER A 1 90 ? -14.046 -7.511 48.109 1.00 71.31 90 SER A CA 1
ATOM 737 C C . SER A 1 90 ? -12.663 -7.484 48.750 1.00 71.31 90 SER A C 1
ATOM 739 O O . SER A 1 90 ? -12.508 -7.837 49.920 1.00 71.31 90 SER A O 1
ATOM 741 N N . LYS A 1 91 ? -11.660 -7.011 48.000 1.00 66.50 91 LYS A N 1
ATOM 742 C CA . LYS A 1 91 ? -10.274 -6.885 48.473 1.00 66.50 91 LYS A CA 1
ATOM 743 C C . LYS A 1 91 ? -10.196 -6.148 49.818 1.00 66.50 91 LYS A C 1
ATOM 745 O O . LYS A 1 91 ? -9.317 -6.430 50.622 1.00 66.50 91 LYS A O 1
ATOM 750 N N . ILE A 1 92 ? -11.154 -5.261 50.095 1.00 67.25 92 ILE A N 1
ATOM 751 C CA . ILE A 1 92 ? -11.319 -4.542 51.365 1.00 67.25 92 ILE A CA 1
ATOM 752 C C . ILE A 1 92 ? -11.435 -5.499 52.564 1.00 67.25 92 ILE A C 1
ATOM 754 O O . ILE A 1 92 ? -10.766 -5.273 53.567 1.00 67.25 92 ILE A O 1
ATOM 758 N N . PHE A 1 93 ? -12.185 -6.598 52.446 1.00 66.69 93 PHE A N 1
ATOM 759 C CA . PHE A 1 93 ? -12.336 -7.596 53.514 1.00 66.69 93 PHE A CA 1
ATOM 760 C C . PHE A 1 93 ? -11.079 -8.443 53.733 1.00 66.69 93 PHE A C 1
ATOM 762 O O . PHE A 1 93 ? -10.893 -8.986 54.816 1.00 66.69 93 PHE A O 1
ATOM 769 N N . SER A 1 94 ? -10.196 -8.529 52.733 1.00 73.56 94 SER A N 1
ATOM 770 C CA . SER A 1 94 ? -8.882 -9.176 52.861 1.00 73.56 94 SER A CA 1
ATOM 771 C C . SER A 1 94 ? -7.768 -8.226 53.313 1.00 73.56 94 SER A C 1
ATOM 773 O O . SER A 1 94 ? -6.686 -8.675 53.687 1.00 73.56 94 SER A O 1
ATOM 775 N N . ASN A 1 95 ? -8.004 -6.913 53.278 1.00 81.94 95 ASN A N 1
ATOM 776 C CA . ASN A 1 95 ? -6.992 -5.925 53.626 1.00 81.94 95 ASN A CA 1
ATOM 777 C C . ASN A 1 95 ? -6.923 -5.763 55.149 1.00 81.94 95 ASN A C 1
ATOM 779 O O . ASN A 1 95 ? -7.909 -5.388 55.787 1.00 81.94 95 ASN A O 1
ATOM 783 N N . ARG A 1 96 ? -5.735 -6.003 55.711 1.00 88.44 96 ARG A N 1
ATOM 784 C CA . ARG A 1 96 ? -5.385 -5.648 57.089 1.00 88.44 96 ARG A CA 1
ATOM 785 C C . ARG A 1 96 ? -4.744 -4.264 57.101 1.00 88.44 96 ARG A C 1
ATOM 787 O O . ARG A 1 96 ? -3.736 -4.046 56.426 1.00 88.44 96 ARG A O 1
ATOM 794 N N . CYS A 1 97 ? -5.303 -3.339 57.870 1.00 90.44 97 CYS A N 1
ATOM 795 C CA . CYS A 1 97 ? -4.720 -2.018 58.056 1.00 90.44 97 CYS A CA 1
ATOM 796 C C . CYS A 1 97 ? -3.347 -2.140 58.733 1.00 90.44 97 CYS A C 1
ATOM 798 O O . CYS A 1 97 ? -3.223 -2.816 59.749 1.00 90.44 97 CYS A O 1
ATOM 800 N N . GLN A 1 98 ? -2.302 -1.493 58.211 1.00 89.00 98 GLN A N 1
ATOM 801 C CA . GLN A 1 98 ? -0.982 -1.549 58.858 1.00 89.00 98 GLN A CA 1
ATOM 802 C C . GLN A 1 98 ? -0.905 -0.646 60.099 1.00 89.00 98 GLN A C 1
ATOM 804 O O . GLN A 1 98 ? -0.049 -0.866 60.948 1.00 89.00 98 GLN A O 1
ATOM 809 N N . THR A 1 99 ? -1.803 0.339 60.215 1.00 89.56 99 THR A N 1
ATOM 810 C CA . THR A 1 99 ? -1.842 1.300 61.327 1.00 89.56 99 THR A CA 1
ATOM 811 C C . THR A 1 99 ? -2.542 0.720 62.559 1.00 89.56 99 THR A C 1
ATOM 813 O O . THR A 1 99 ? -1.908 0.584 63.598 1.00 89.56 99 THR A O 1
ATOM 816 N N . CYS A 1 100 ? -3.812 0.313 62.453 1.00 90.88 100 CYS A N 1
ATOM 817 C CA . CYS A 1 100 ? -4.584 -0.223 63.588 1.00 90.88 100 CYS A CA 1
ATOM 818 C C . CYS A 1 100 ? -4.694 -1.761 63.604 1.00 90.88 100 CYS A C 1
ATOM 820 O O . CYS A 1 100 ? -5.301 -2.330 64.506 1.00 90.88 100 CYS A O 1
ATOM 822 N N . LYS A 1 101 ? -4.107 -2.458 62.618 1.00 89.38 101 LYS A N 1
ATOM 823 C CA . LYS A 1 101 ? -4.075 -3.933 62.497 1.00 89.38 101 LYS A CA 1
ATOM 824 C C . LYS A 1 101 ? -5.440 -4.625 62.380 1.00 89.38 101 LYS A C 1
ATOM 826 O O . LYS A 1 101 ? -5.481 -5.856 62.367 1.00 89.38 101 LYS A O 1
ATOM 831 N N . THR A 1 102 ? -6.534 -3.882 62.212 1.00 87.00 102 THR A N 1
ATOM 832 C CA . THR A 1 102 ? -7.870 -4.446 61.975 1.00 87.00 102 THR A CA 1
ATOM 833 C C . THR A 1 102 ? -8.142 -4.669 60.483 1.00 87.00 102 THR A C 1
ATOM 835 O O . THR A 1 102 ? -7.456 -4.133 59.607 1.00 87.00 102 THR A O 1
ATOM 838 N N . MET A 1 103 ? -9.104 -5.545 60.187 1.00 87.94 103 MET A N 1
ATOM 839 C CA . MET A 1 103 ? -9.507 -5.900 58.821 1.00 87.94 103 MET A CA 1
ATOM 840 C C . MET A 1 103 ? -10.594 -4.946 58.311 1.00 87.94 103 MET A C 1
ATOM 842 O O . MET A 1 103 ? -11.323 -4.352 59.102 1.00 87.94 103 MET A O 1
ATOM 846 N N . GLY A 1 104 ? -10.746 -4.835 56.990 1.00 87.00 104 GLY A N 1
ATOM 847 C CA . GLY A 1 104 ? -11.862 -4.098 56.381 1.00 87.00 104 GLY A CA 1
ATOM 848 C C . GLY A 1 104 ? -11.530 -2.675 55.930 1.00 87.00 104 GLY A C 1
ATOM 849 O O . GLY A 1 104 ? -12.403 -1.984 55.416 1.00 87.00 104 GLY A O 1
ATOM 850 N N . HIS A 1 105 ? -10.282 -2.226 56.076 1.00 88.50 105 HIS A N 1
ATOM 851 C CA . HIS A 1 105 ? -9.800 -0.963 55.515 1.00 88.50 105 HIS A CA 1
ATOM 852 C C . HIS A 1 105 ? -8.271 -0.988 55.346 1.00 88.50 105 HIS A C 1
ATOM 854 O O . HIS A 1 105 ? -7.587 -1.883 55.840 1.00 88.50 105 HIS A O 1
ATOM 860 N N . ASN A 1 106 ? -7.715 -0.022 54.612 1.00 88.19 106 ASN A N 1
ATOM 861 C CA . ASN A 1 106 ? -6.265 0.113 54.439 1.00 88.19 106 ASN A CA 1
ATOM 862 C C . ASN A 1 106 ? -5.722 1.299 55.256 1.00 88.19 106 ASN A C 1
ATOM 864 O O . ASN A 1 106 ? -6.481 2.155 55.699 1.00 88.19 106 ASN A O 1
ATOM 868 N N . SER A 1 107 ? -4.399 1.399 55.409 1.00 88.19 107 SER A N 1
ATOM 869 C CA . SER A 1 107 ? -3.758 2.455 56.213 1.00 88.19 107 SER A CA 1
ATOM 870 C C . SER A 1 107 ? -4.068 3.885 55.739 1.00 88.19 107 SER A C 1
ATOM 872 O O . SER A 1 107 ? -3.961 4.830 56.517 1.00 88.19 107 SER A O 1
ATOM 874 N N . ARG A 1 108 ? -4.457 4.079 54.467 1.00 87.06 108 ARG A N 1
ATOM 875 C CA . ARG A 1 108 ? -4.832 5.403 53.936 1.00 87.06 108 ARG A CA 1
ATOM 876 C C . ARG A 1 108 ? -6.211 5.845 54.417 1.00 87.06 108 ARG A C 1
ATOM 878 O O . ARG A 1 108 ? -6.404 7.040 54.594 1.00 87.06 108 ARG A O 1
ATOM 885 N N . THR A 1 109 ? -7.126 4.902 54.626 1.00 86.81 109 THR A N 1
ATOM 886 C CA . THR A 1 109 ? -8.508 5.134 55.073 1.00 86.81 109 THR A CA 1
ATOM 887 C C . THR A 1 109 ? -8.712 4.715 56.532 1.00 86.81 109 THR A C 1
ATOM 889 O O . THR A 1 109 ? -9.817 4.336 56.911 1.00 86.81 109 THR A O 1
ATOM 892 N N . CYS A 1 110 ? -7.642 4.693 57.333 1.00 88.88 110 CYS A N 1
ATOM 893 C CA . CYS A 1 110 ? -7.706 4.278 58.730 1.00 88.88 110 CYS A CA 1
ATOM 894 C C . CYS A 1 110 ? -8.434 5.341 59.572 1.00 88.88 110 CYS A C 1
ATOM 896 O O . CYS A 1 110 ? -7.998 6.494 59.561 1.00 88.88 110 CYS A O 1
ATOM 898 N N . PRO A 1 111 ? -9.506 4.982 60.303 1.00 87.12 111 PRO A N 1
ATOM 899 C CA . PRO A 1 111 ? -10.252 5.923 61.140 1.00 87.12 111 PRO A CA 1
ATOM 900 C C . PRO A 1 111 ? -9.447 6.394 62.359 1.00 87.12 111 PRO A C 1
ATOM 902 O O . PRO A 1 111 ? -9.688 7.483 62.868 1.00 87.12 111 PRO A O 1
ATOM 905 N N . ASP A 1 112 ? -8.451 5.614 62.784 1.00 83.44 112 ASP A N 1
ATOM 906 C CA . ASP A 1 112 ? -7.555 5.953 63.896 1.00 83.44 112 ASP A CA 1
ATOM 907 C C . ASP A 1 112 ? -6.348 6.796 63.448 1.00 83.44 112 ASP A C 1
ATOM 909 O O . ASP A 1 112 ? -5.420 7.042 64.214 1.00 83.44 112 ASP A O 1
ATOM 913 N N . LYS A 1 113 ? -6.309 7.226 62.180 1.00 75.81 113 LYS A N 1
ATOM 914 C CA . LYS A 1 113 ? -5.200 8.018 61.648 1.00 75.81 113 LYS A CA 1
ATOM 915 C C . LYS A 1 113 ? -5.313 9.467 62.133 1.00 75.81 113 LYS A C 1
ATOM 917 O O . LYS A 1 113 ? -6.063 10.248 61.558 1.00 75.81 113 LYS A O 1
ATOM 922 N N . GLY A 1 114 ? -4.524 9.822 63.146 1.00 70.88 114 GLY A N 1
ATOM 923 C CA . GLY A 1 114 ? -4.448 11.184 63.692 1.00 70.88 114 GLY A CA 1
ATOM 924 C C . GLY A 1 114 ? -5.100 11.372 65.064 1.00 70.88 114 GLY A C 1
ATOM 925 O O . GLY A 1 114 ? -5.306 12.514 65.464 1.00 70.88 114 GLY A O 1
ATOM 926 N N . LYS A 1 115 ? -5.426 10.278 65.761 1.00 59.88 115 LYS A N 1
ATOM 927 C CA . LYS A 1 115 ? -5.584 10.290 67.220 1.00 59.88 115 LYS A CA 1
ATOM 928 C C . LYS A 1 115 ? -4.245 10.059 67.906 1.00 59.88 115 LYS A C 1
ATOM 930 O O . LYS A 1 115 ? -3.397 9.368 67.294 1.00 59.88 115 LYS A O 1
#

Radius of gyration: 35.72 Å; Cα contacts (8 Å, |Δi|>4): 48; chains: 1; bounding box: 59×37×92 Å